Protein AF-A0A7J5WS96-F1 (afdb_monomer)

Secondary structure (DSSP, 8-state):
-PPPHHHHHHHHHHH-SS-HHHHHHHHHHHHHTT-S----TTHHHHHHHHHHHHTTHHHHHHHHHHHHHH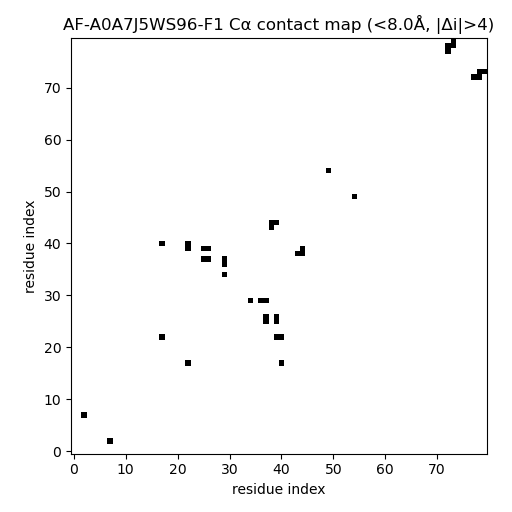HHHHHTTS--

pLDDT: mean 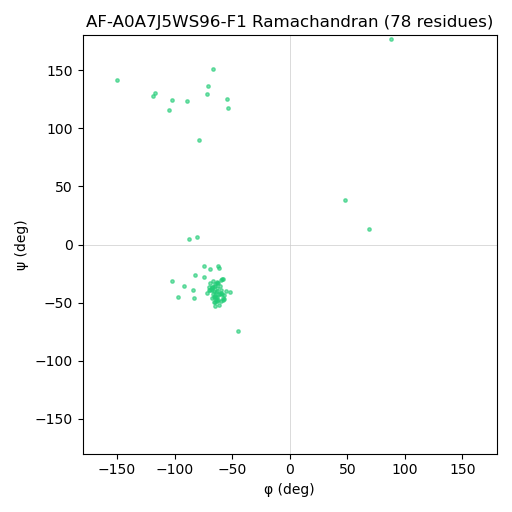81.45, std 11.34, range [46.44, 96.38]

Sequence (80 aa):
MGADTATVASLFDRIARSTPDKAAATILKGMDKKKARVLIGADARGFDFVARVIGPRYQDIAAPLTRAGYAVARRQGILK

Mean predicted aligned error: 11.61 Å

Foldseek 3Di:
DDDDVVVVVVVCVVPCPPDPVQQVVQVVVCVVVVPPDTQRDPVSVVVVVCCVVVPCVVCVPVVVVVVVVVVVCVVVVVDD

Radius of gyration: 23.69 Å; Cα contacts (8 Å, |Δi|>4): 20; chains: 1; bounding box: 45×30×62 Å

Solvent-accessible surface area (backbone atoms only — not comparable to full-atom values): 4828 Å² total; per-residue (Å²): 135,77,79,56,64,67,61,54,50,58,51,45,72,74,66,50,89,63,52,70,67,60,46,52,53,50,45,52,57,24,54,79,67,67,46,96,71,73,68,67,68,68,64,47,48,48,55,52,48,47,50,70,61,51,58,68,53,56,49,72,55,50,51,58,53,50,52,51,50,52,53,51,34,44,74,70,63,78,46,133

Structure (mmCIF, N/CA/C/O backbone):
data_AF-A0A7J5WS96-F1
#
_entry.id   AF-A0A7J5WS96-F1
#
loop_
_atom_site.group_PDB
_atom_site.id
_atom_site.type_symbol
_atom_site.label_atom_id
_atom_site.label_alt_id
_atom_site.label_comp_id
_atom_site.label_asym_id
_atom_site.label_entity_id
_atom_site.label_seq_id
_atom_site.pdbx_PDB_ins_code
_atom_site.Cartn_x
_atom_site.Cartn_y
_atom_site.Cartn_z
_atom_site.occupancy
_atom_site.B_iso_or_equiv
_atom_site.auth_seq_id
_atom_site.auth_comp_id
_atom_site.auth_asym_id
_atom_site.auth_atom_id
_atom_site.pdbx_PDB_model_num
ATOM 1 N N . MET A 1 1 ? 14.932 9.957 25.666 1.00 46.44 1 MET A N 1
ATOM 2 C CA . MET A 1 1 ? 13.935 11.009 25.952 1.00 46.44 1 MET A CA 1
ATOM 3 C C . MET A 1 1 ? 12.689 10.642 25.161 1.00 46.44 1 MET A C 1
ATOM 5 O O . MET A 1 1 ? 12.688 10.790 23.947 1.00 46.44 1 MET A O 1
ATOM 9 N N . GLY A 1 2 ? 11.731 9.966 25.803 1.00 57.03 2 GLY A N 1
ATOM 10 C CA . GLY A 1 2 ? 10.489 9.554 25.146 1.00 57.03 2 GLY A CA 1
ATOM 11 C C . GLY A 1 2 ? 9.634 10.785 24.881 1.00 57.03 2 GLY A C 1
ATOM 12 O O . GLY A 1 2 ? 9.568 11.661 25.741 1.00 57.03 2 GLY A O 1
ATOM 13 N N . ALA A 1 3 ? 9.041 10.882 23.693 1.00 60.56 3 ALA A N 1
ATOM 14 C CA . ALA A 1 3 ? 8.073 11.930 23.410 1.00 60.56 3 ALA A CA 1
ATOM 15 C C . ALA A 1 3 ? 6.966 11.871 24.472 1.00 60.56 3 ALA A C 1
ATOM 17 O O . ALA A 1 3 ? 6.391 10.808 24.710 1.00 60.56 3 ALA A O 1
ATOM 18 N N . ASP A 1 4 ? 6.727 12.999 25.136 1.00 76.19 4 ASP A N 1
ATOM 19 C CA . ASP A 1 4 ? 5.690 13.143 26.146 1.00 76.19 4 ASP A CA 1
ATOM 20 C C . ASP A 1 4 ? 4.338 12.700 25.560 1.00 76.19 4 ASP A C 1
ATOM 22 O O . ASP A 1 4 ? 3.859 13.241 24.561 1.00 76.19 4 ASP A O 1
ATOM 26 N N . THR A 1 5 ? 3.759 11.650 26.142 1.00 72.00 5 THR A N 1
ATOM 27 C CA . THR A 1 5 ? 2.565 10.970 25.609 1.00 72.00 5 THR A CA 1
ATOM 28 C C . THR A 1 5 ? 1.368 11.909 25.441 1.00 72.00 5 THR A C 1
ATOM 30 O O . THR A 1 5 ? 0.588 11.735 24.505 1.00 72.00 5 THR A O 1
ATOM 33 N N . ALA A 1 6 ? 1.264 12.952 26.272 1.00 74.06 6 ALA A N 1
ATOM 34 C CA . ALA A 1 6 ? 0.230 13.979 26.163 1.00 74.06 6 ALA A CA 1
ATOM 35 C C . ALA A 1 6 ? 0.428 14.878 24.927 1.00 74.06 6 ALA A C 1
ATOM 37 O O . ALA A 1 6 ? -0.523 15.202 24.208 1.00 74.06 6 ALA A O 1
ATOM 38 N N . THR A 1 7 ? 1.678 15.224 24.618 1.00 72.25 7 THR A N 1
ATOM 39 C CA . THR A 1 7 ? 2.039 15.948 23.392 1.00 72.25 7 THR A CA 1
ATOM 40 C C . THR A 1 7 ? 1.739 15.111 22.142 1.00 72.25 7 THR A C 1
ATOM 42 O O . THR A 1 7 ? 1.189 15.621 21.170 1.00 72.25 7 THR A O 1
ATOM 45 N N . VAL A 1 8 ? 2.015 13.803 22.173 1.00 68.81 8 VAL A N 1
ATOM 46 C CA . VAL A 1 8 ? 1.676 12.897 21.060 1.00 68.81 8 VAL A CA 1
ATOM 47 C C . VAL A 1 8 ? 0.159 12.779 20.875 1.00 68.81 8 VAL A C 1
ATOM 49 O O . VAL A 1 8 ? -0.307 12.871 19.743 1.00 68.81 8 VAL A O 1
ATOM 52 N N . ALA A 1 9 ? -0.615 12.639 21.956 1.00 69.81 9 ALA A N 1
ATOM 53 C CA . ALA A 1 9 ? -2.076 12.536 21.903 1.00 69.81 9 ALA A CA 1
ATOM 54 C C . ALA A 1 9 ? -2.737 13.800 21.324 1.00 69.81 9 ALA A C 1
ATOM 56 O O . ALA A 1 9 ? -3.536 13.714 20.395 1.00 69.81 9 ALA A O 1
ATOM 57 N N . SER A 1 10 ? -2.335 14.983 21.798 1.00 68.81 10 SER A N 1
ATOM 58 C CA . SER A 1 10 ? -2.867 16.264 21.304 1.00 68.81 10 SER A CA 1
ATOM 59 C C . SER A 1 10 ? -2.517 16.547 19.836 1.00 68.81 10 SER A C 1
ATOM 61 O O . SER A 1 10 ? -3.318 17.124 19.096 1.00 68.81 10 SER A O 1
ATOM 63 N N . LEU A 1 11 ? -1.336 16.115 19.379 1.00 64.81 11 LEU A N 1
ATOM 64 C CA . LEU A 1 11 ? -0.961 16.169 17.964 1.00 64.81 11 LEU A CA 1
ATOM 65 C C . LEU A 1 11 ? -1.768 15.164 17.130 1.00 64.81 11 LEU A C 1
ATOM 67 O O . LEU A 1 11 ? -2.155 15.480 16.005 1.00 64.81 11 LEU A O 1
ATOM 71 N N . PHE A 1 12 ? -2.070 13.988 17.682 1.00 61.56 12 PHE A N 1
ATOM 72 C CA . PHE A 1 12 ? -2.891 12.965 17.033 1.00 61.56 12 PHE A CA 1
ATOM 73 C C . PHE A 1 12 ? -4.328 13.449 16.800 1.00 61.56 12 PHE A C 1
ATOM 75 O O . PHE A 1 12 ? -4.831 13.337 15.679 1.00 61.56 12 PHE A O 1
ATOM 82 N N . ASP A 1 13 ? -4.937 14.082 17.807 1.00 65.69 13 ASP A N 1
ATOM 83 C CA . ASP A 1 13 ? -6.273 14.692 17.719 1.00 65.69 13 ASP A CA 1
ATOM 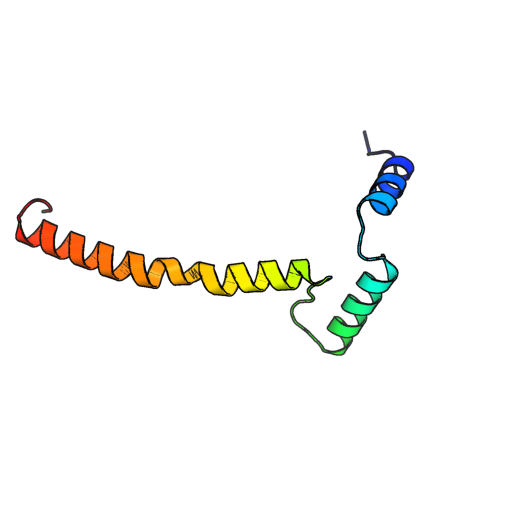84 C C . ASP A 1 13 ? -6.354 15.782 16.636 1.00 65.69 13 ASP A C 1
ATOM 86 O O . ASP A 1 13 ? -7.396 15.975 16.009 1.00 65.69 13 ASP A O 1
ATOM 90 N N . ARG A 1 14 ? -5.243 16.479 16.360 1.00 60.38 14 ARG A N 1
ATOM 91 C CA . ARG A 1 14 ? -5.155 17.518 15.317 1.00 60.38 14 ARG A CA 1
ATOM 92 C C . ARG A 1 14 ? -4.927 16.979 13.902 1.00 60.38 14 ARG A C 1
ATOM 94 O O . ARG A 1 14 ? -5.270 17.665 12.940 1.00 60.38 14 ARG A O 1
ATOM 101 N N . ILE A 1 15 ? -4.318 15.801 13.756 1.00 57.19 15 ILE A N 1
ATOM 102 C CA . ILE A 1 15 ? -3.844 15.269 12.463 1.00 57.19 15 ILE A CA 1
ATOM 103 C C . ILE A 1 15 ? -4.792 14.197 11.900 1.00 57.19 15 ILE A C 1
ATOM 105 O O . ILE A 1 15 ? -4.948 14.073 10.681 1.00 57.19 15 ILE A O 1
ATOM 109 N N . ALA A 1 16 ? -5.463 13.429 12.758 1.00 58.66 16 ALA A N 1
ATOM 110 C CA . ALA A 1 16 ? -6.272 12.293 12.339 1.00 58.66 16 ALA A CA 1
ATOM 111 C C . ALA A 1 16 ? -7.652 12.723 11.793 1.00 58.66 16 ALA A C 1
ATOM 113 O O . ALA A 1 16 ? -8.649 12.764 12.505 1.00 58.66 16 ALA A O 1
ATOM 114 N N . ARG A 1 17 ? -7.753 12.975 10.477 1.00 59.44 17 ARG A N 1
ATOM 115 C CA . ARG A 1 17 ? -9.056 13.171 9.788 1.00 59.44 17 ARG A CA 1
ATOM 116 C C . ARG A 1 17 ? -9.971 11.933 9.864 1.00 59.44 17 ARG A C 1
ATOM 118 O O . ARG A 1 17 ? -11.182 12.046 9.677 1.00 59.44 17 ARG A O 1
ATOM 125 N N . SER A 1 18 ? -9.401 10.753 10.122 1.00 64.50 18 SER A N 1
ATOM 126 C CA . SER A 1 18 ? -10.119 9.521 10.465 1.00 64.50 18 SER A CA 1
ATOM 127 C C . SER A 1 18 ? -10.016 9.287 11.967 1.00 64.50 18 SER A C 1
ATOM 129 O O . SER A 1 18 ? -8.909 9.182 12.484 1.00 64.50 18 SER A O 1
ATOM 131 N N . THR A 1 19 ? -11.146 9.143 12.658 1.00 74.81 19 THR A N 1
ATOM 132 C CA . THR A 1 19 ? -11.142 8.857 14.099 1.00 74.81 19 THR A CA 1
ATOM 133 C C . THR A 1 19 ? -10.564 7.460 14.387 1.00 74.81 19 THR A C 1
ATOM 135 O O . THR A 1 19 ? -10.711 6.560 13.544 1.00 74.81 19 THR A O 1
ATOM 138 N N . PRO A 1 20 ? -9.946 7.243 15.565 1.00 75.38 20 PRO A N 1
ATOM 139 C CA . PRO A 1 20 ? -9.463 5.927 15.990 1.00 75.38 20 PRO A CA 1
ATOM 140 C C . PRO A 1 20 ? -10.540 4.839 15.890 1.00 75.38 20 PRO A C 1
ATOM 142 O O . PRO A 1 20 ? -10.279 3.765 15.351 1.00 75.38 20 PRO A O 1
ATOM 145 N N . ASP A 1 21 ? -11.780 5.154 16.277 1.00 79.75 21 ASP A N 1
ATOM 146 C CA . ASP A 1 21 ? -12.913 4.223 16.197 1.00 79.75 21 ASP A CA 1
ATOM 147 C C . ASP A 1 21 ? -13.216 3.779 14.762 1.00 79.75 21 ASP A C 1
ATOM 149 O O . ASP A 1 21 ? -13.438 2.597 14.494 1.00 79.75 21 ASP A O 1
ATOM 153 N N . LYS A 1 22 ? -13.182 4.709 13.797 1.00 82.75 22 LYS A N 1
ATOM 154 C CA . LYS A 1 22 ? -13.406 4.387 12.377 1.00 82.75 22 LYS A CA 1
ATOM 155 C C . LYS A 1 22 ? -12.288 3.512 11.815 1.00 82.75 22 LYS A C 1
ATOM 157 O O . LYS A 1 22 ? -12.556 2.622 10.999 1.00 82.75 22 LYS A O 1
ATOM 162 N N . ALA A 1 23 ? -11.048 3.745 12.241 1.00 84.38 23 ALA A N 1
ATOM 163 C CA . ALA A 1 23 ? -9.912 2.915 11.861 1.00 84.38 23 ALA A CA 1
ATOM 164 C C . ALA A 1 23 ? -10.047 1.498 12.443 1.00 84.38 23 ALA A C 1
ATOM 166 O O . ALA A 1 23 ? -9.994 0.528 11.685 1.00 84.38 23 ALA A O 1
ATOM 167 N N . ALA A 1 24 ? -10.326 1.381 13.745 1.00 87.75 24 ALA A N 1
ATOM 168 C CA . ALA A 1 24 ? -10.546 0.107 14.426 1.00 87.75 24 ALA A CA 1
ATOM 169 C C . ALA A 1 24 ? -11.695 -0.690 13.788 1.00 87.75 24 ALA A C 1
ATOM 171 O O . ALA A 1 24 ? -11.516 -1.853 13.429 1.00 87.75 24 ALA A O 1
ATOM 172 N N . ALA A 1 25 ? -12.839 -0.051 13.527 1.00 89.50 25 ALA A N 1
ATOM 173 C CA . ALA A 1 25 ? -13.969 -0.682 12.845 1.00 89.50 25 ALA A CA 1
ATOM 174 C C . ALA A 1 25 ? -13.599 -1.190 11.438 1.00 89.50 25 ALA A C 1
ATOM 176 O O . ALA A 1 25 ? -14.022 -2.272 11.024 1.00 89.50 25 ALA A O 1
ATOM 177 N N . THR A 1 26 ? -12.782 -0.437 10.696 1.00 90.56 26 THR A N 1
ATOM 178 C CA . THR A 1 26 ? -12.311 -0.842 9.363 1.00 90.56 26 THR A CA 1
ATOM 179 C C . THR A 1 26 ? -11.373 -2.050 9.436 1.00 90.56 26 THR A C 1
ATOM 181 O O . THR A 1 26 ? -11.479 -2.950 8.600 1.00 90.56 26 THR A O 1
ATOM 184 N N . ILE A 1 27 ? -10.499 -2.100 10.446 1.00 90.50 27 ILE A N 1
ATOM 185 C CA . ILE A 1 27 ? -9.602 -3.234 10.713 1.00 90.50 27 ILE A CA 1
ATOM 186 C C . ILE A 1 27 ? -10.407 -4.476 11.083 1.00 90.50 27 ILE A C 1
ATOM 188 O O . ILE A 1 27 ? -10.260 -5.496 10.412 1.00 90.50 27 ILE A O 1
ATOM 192 N N . LEU A 1 28 ? -11.308 -4.382 12.065 1.00 94.69 28 LEU A N 1
ATOM 193 C CA . LEU A 1 28 ? -1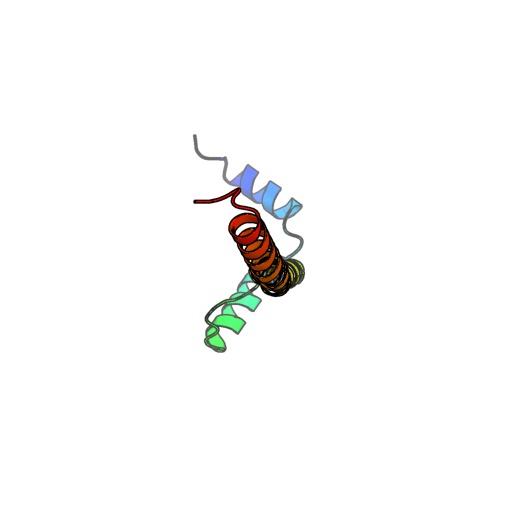2.147 -5.503 12.503 1.00 94.69 28 LEU A CA 1
ATOM 194 C C . LEU A 1 28 ? -12.976 -6.070 11.343 1.00 94.69 28 LEU A C 1
ATOM 196 O O . LEU A 1 28 ? -12.989 -7.277 11.115 1.00 94.69 28 LEU A O 1
ATOM 200 N N . LYS A 1 29 ? -13.575 -5.199 10.521 1.00 93.88 29 LYS A N 1
ATOM 201 C CA . LYS A 1 29 ? -14.291 -5.602 9.299 1.00 93.88 29 LYS A CA 1
ATOM 202 C C . LYS A 1 29 ? -13.378 -6.266 8.262 1.00 93.88 29 LYS A C 1
ATOM 204 O O . LYS A 1 29 ? -13.830 -7.091 7.471 1.00 93.88 29 LYS A O 1
ATOM 209 N N . GLY A 1 30 ? -12.113 -5.864 8.196 1.00 93.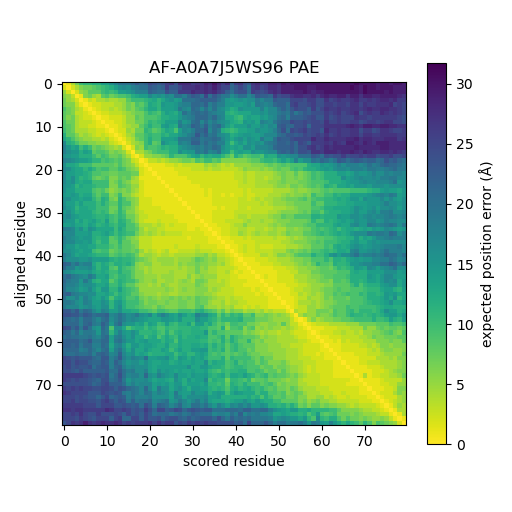31 30 GLY A N 1
ATOM 210 C CA . GLY A 1 30 ? -11.111 -6.484 7.334 1.00 93.31 30 GLY A CA 1
ATOM 211 C C . GLY A 1 30 ? -10.691 -7.870 7.822 1.00 93.31 30 GLY A C 1
ATOM 212 O O . GLY A 1 30 ? -10.586 -8.783 7.003 1.00 93.31 30 GLY A O 1
ATOM 213 N N . MET A 1 31 ? -10.513 -8.025 9.136 1.00 94.50 31 MET A N 1
ATOM 214 C CA . MET A 1 31 ? -10.182 -9.288 9.800 1.00 94.50 31 MET A CA 1
ATOM 215 C C . MET A 1 31 ? -11.302 -10.318 9.656 1.00 94.50 31 MET A C 1
ATOM 217 O O . MET A 1 31 ? -11.031 -11.440 9.241 1.00 94.50 31 MET A O 1
ATOM 221 N N . ASP A 1 32 ? -12.551 -9.920 9.913 1.00 96.38 32 ASP A N 1
ATOM 222 C CA . ASP A 1 32 ? -13.742 -10.766 9.735 1.00 96.38 32 ASP A CA 1
ATOM 223 C C . ASP A 1 32 ? -13.831 -11.317 8.301 1.00 96.38 32 ASP A C 1
ATOM 225 O O . ASP A 1 32 ? -14.051 -12.501 8.057 1.00 96.38 32 ASP A O 1
ATOM 229 N N . LYS A 1 33 ? -13.499 -10.468 7.322 1.00 95.50 33 LYS A N 1
ATOM 230 C CA . LYS A 1 33 ? -13.434 -10.832 5.900 1.00 95.50 33 LYS A CA 1
ATOM 231 C C . LYS A 1 33 ? -12.142 -11.542 5.486 1.00 95.50 33 LYS A C 1
ATOM 233 O O . LYS A 1 33 ? -11.929 -11.720 4.287 1.00 95.50 33 LYS A O 1
ATOM 238 N N . LYS A 1 34 ? -11.265 -11.894 6.433 1.00 94.25 34 LYS A N 1
ATOM 239 C CA . LYS A 1 34 ? -9.951 -12.527 6.209 1.00 94.25 34 LYS A CA 1
ATOM 240 C C . LYS A 1 34 ? -9.126 -11.834 5.120 1.00 94.25 34 LYS A C 1
ATOM 242 O O . LYS A 1 34 ? -8.460 -12.477 4.309 1.00 94.25 34 LYS A O 1
ATOM 247 N N . LYS A 1 35 ? -9.186 -10.502 5.059 1.00 92.25 35 LYS A N 1
ATOM 248 C CA . LYS A 1 35 ? -8.42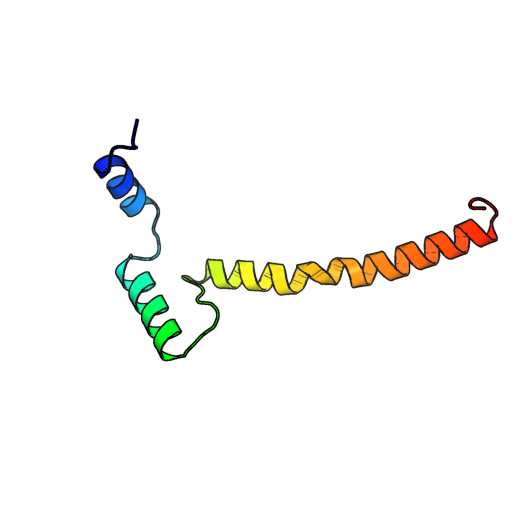3 -9.744 4.065 1.00 92.25 35 LYS A CA 1
ATOM 249 C C . LYS A 1 35 ? -6.940 -9.779 4.419 1.00 92.25 35 LYS A C 1
ATOM 251 O O . LYS A 1 35 ? -6.565 -9.376 5.512 1.00 92.25 35 LYS A O 1
ATOM 256 N N . ALA A 1 36 ? -6.095 -10.139 3.453 1.00 91.75 36 ALA A N 1
ATOM 257 C CA . ALA A 1 36 ? -4.636 -10.088 3.602 1.00 91.75 36 ALA A CA 1
ATOM 258 C C . ALA A 1 36 ? -4.093 -8.665 3.852 1.00 91.75 36 ALA A C 1
ATOM 260 O O . ALA A 1 36 ? -2.970 -8.498 4.317 1.00 91.75 36 ALA A O 1
ATOM 261 N N . ARG A 1 37 ? -4.881 -7.627 3.532 1.00 90.50 37 ARG A N 1
ATOM 262 C CA . ARG A 1 37 ? -4.531 -6.223 3.756 1.00 90.50 37 ARG A CA 1
ATOM 263 C C . ARG A 1 37 ? -5.774 -5.370 3.994 1.00 90.50 37 ARG A C 1
ATOM 265 O O . ARG A 1 37 ? -6.792 -5.540 3.317 1.00 90.50 37 ARG A O 1
ATOM 272 N N . VAL A 1 38 ? -5.665 -4.410 4.912 1.00 91.56 38 VAL A N 1
ATOM 273 C CA . VAL A 1 38 ? -6.702 -3.412 5.208 1.00 91.56 38 VAL A CA 1
ATOM 274 C C . VAL A 1 38 ? -6.156 -2.013 4.923 1.00 91.56 38 VAL A C 1
ATOM 276 O O . VAL A 1 38 ? -5.084 -1.656 5.397 1.00 91.56 38 VAL A O 1
ATOM 279 N N . LEU A 1 39 ? -6.891 -1.229 4.132 1.00 90.88 39 LEU A N 1
ATOM 280 C CA . LEU A 1 39 ? -6.558 0.156 3.789 1.00 90.88 39 LEU A CA 1
ATOM 281 C C . LEU A 1 39 ? -7.485 1.083 4.579 1.00 90.88 39 LEU A C 1
ATOM 283 O O . LEU A 1 39 ? -8.704 1.039 4.394 1.00 90.88 39 LEU A O 1
ATOM 287 N N . ILE A 1 40 ? -6.912 1.885 5.471 1.00 89.44 40 ILE A N 1
ATOM 288 C CA . ILE A 1 40 ? -7.654 2.810 6.333 1.00 89.44 40 ILE A CA 1
ATOM 289 C C . ILE A 1 40 ? -7.784 4.142 5.596 1.00 89.44 40 ILE A C 1
ATOM 291 O O . ILE A 1 40 ? -6.780 4.717 5.200 1.00 89.44 40 ILE A O 1
ATOM 295 N N . GLY A 1 41 ? -9.011 4.629 5.407 1.00 83.00 41 GLY A N 1
ATOM 296 C CA . GLY A 1 41 ? -9.256 5.880 4.682 1.00 83.00 41 GLY A CA 1
ATOM 297 C C . GLY A 1 41 ? -9.422 5.718 3.163 1.00 83.00 41 GLY A C 1
ATOM 298 O O . GLY A 1 41 ? -9.408 4.613 2.606 1.00 83.00 41 GLY A O 1
ATOM 299 N N . ALA A 1 42 ? -9.711 6.834 2.493 1.00 80.94 42 ALA A N 1
ATOM 300 C CA . ALA A 1 42 ? -9.896 6.905 1.037 1.00 80.94 42 ALA A CA 1
ATOM 301 C C . ALA A 1 42 ? -8.580 7.233 0.312 1.00 80.94 42 ALA A C 1
ATOM 303 O O . ALA A 1 42 ? -8.294 6.683 -0.748 1.00 80.94 42 ALA A O 1
ATOM 304 N N . ASP A 1 43 ? -7.756 8.062 0.937 1.00 77.19 43 ASP A N 1
ATOM 305 C CA . ASP A 1 43 ? -6.381 8.391 0.573 1.00 77.19 43 ASP A CA 1
ATOM 306 C C . ASP A 1 43 ? -5.482 7.152 0.496 1.00 77.19 43 ASP A C 1
ATOM 308 O O . ASP A 1 43 ? -4.824 6.944 -0.522 1.00 77.19 43 ASP A O 1
ATOM 312 N N . ALA A 1 44 ? -5.525 6.263 1.494 1.00 84.81 44 ALA A N 1
ATOM 313 C CA . ALA A 1 44 ? -4.747 5.022 1.465 1.00 84.81 44 ALA A CA 1
ATOM 314 C C . ALA A 1 44 ? -5.123 4.123 0.276 1.00 84.81 44 ALA A C 1
ATOM 316 O O . ALA A 1 44 ? -4.263 3.478 -0.321 1.00 84.81 44 ALA A O 1
ATOM 317 N N . ARG A 1 45 ? -6.410 4.101 -0.100 1.00 85.56 45 ARG A N 1
ATOM 318 C CA . ARG A 1 45 ? -6.879 3.398 -1.302 1.00 85.56 45 ARG A CA 1
ATOM 319 C C . ARG A 1 45 ? -6.394 4.069 -2.584 1.00 85.56 45 ARG A C 1
ATOM 321 O O . ARG A 1 45 ? -6.019 3.365 -3.514 1.00 85.56 45 ARG A O 1
ATOM 328 N N . GLY A 1 46 ? -6.370 5.400 -2.619 1.00 85.81 46 GLY A N 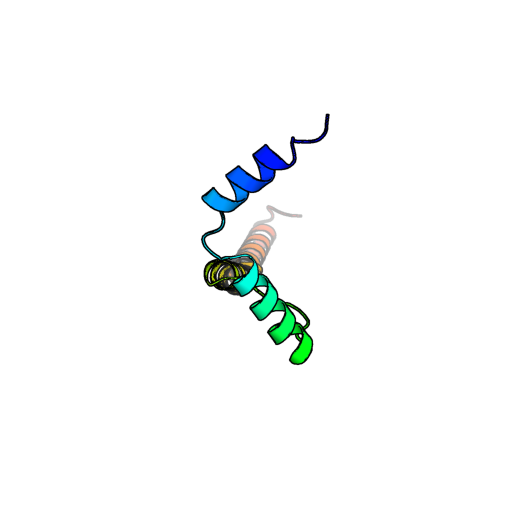1
ATOM 329 C CA . GLY A 1 46 ? -5.836 6.171 -3.740 1.00 85.81 46 GLY A CA 1
ATOM 330 C C . GLY A 1 46 ? -4.354 5.891 -3.981 1.00 85.81 46 GLY A C 1
ATOM 331 O O . GLY A 1 46 ? -3.980 5.511 -5.087 1.00 85.81 46 GLY A O 1
ATOM 332 N N . PHE A 1 47 ? -3.517 5.996 -2.947 1.00 85.88 47 PHE A N 1
ATOM 333 C CA . PHE A 1 47 ? -2.081 5.725 -3.071 1.00 85.88 47 PHE A CA 1
ATOM 334 C C . PHE A 1 47 ? -1.782 4.276 -3.450 1.00 85.88 47 PHE A C 1
ATOM 336 O O . PHE A 1 47 ? -0.927 4.032 -4.300 1.00 85.88 47 PHE A O 1
ATOM 343 N N . ASP A 1 48 ? -2.514 3.319 -2.875 1.00 87.50 48 ASP A N 1
ATOM 344 C CA . ASP A 1 48 ? -2.382 1.913 -3.252 1.00 87.50 48 ASP A CA 1
ATOM 345 C C . ASP A 1 48 ? -2.707 1.684 -4.734 1.00 87.50 48 ASP A C 1
ATOM 347 O O . ASP A 1 48 ? -1.982 0.992 -5.452 1.00 87.50 48 ASP A O 1
ATOM 351 N N . PHE A 1 49 ? -3.772 2.326 -5.216 1.00 87.62 49 PHE A N 1
ATOM 352 C CA . PHE A 1 49 ? -4.176 2.248 -6.611 1.00 87.62 49 PHE A CA 1
ATOM 353 C C . PHE A 1 49 ? -3.138 2.877 -7.541 1.00 87.62 49 PHE A C 1
ATOM 355 O O . PHE A 1 49 ? -2.765 2.266 -8.540 1.00 87.62 49 PHE A 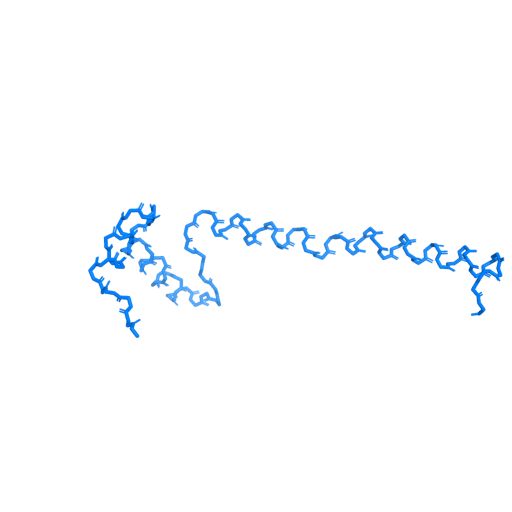O 1
ATOM 362 N N . VAL A 1 50 ? -2.620 4.057 -7.196 1.00 88.44 50 VAL A N 1
ATOM 363 C CA . VAL A 1 50 ? -1.570 4.738 -7.965 1.00 88.44 50 VAL A CA 1
ATOM 364 C C . VAL A 1 50 ? -0.319 3.869 -8.061 1.00 88.44 50 VAL A C 1
ATOM 366 O O . VAL A 1 50 ? 0.176 3.649 -9.163 1.00 88.44 50 VAL A O 1
ATOM 369 N N . ALA A 1 51 ? 0.156 3.311 -6.946 1.00 84.75 51 ALA A N 1
ATOM 370 C CA . ALA A 1 51 ? 1.320 2.428 -6.941 1.00 84.75 51 ALA A CA 1
ATOM 371 C C . ALA A 1 51 ? 1.103 1.188 -7.824 1.00 84.75 51 ALA A C 1
ATOM 373 O O . ALA A 1 51 ? 1.981 0.812 -8.600 1.00 84.75 51 ALA A O 1
ATOM 374 N N . ARG A 1 52 ? -0.091 0.588 -7.769 1.00 85.19 52 ARG A N 1
ATOM 375 C CA . ARG A 1 52 ? -0.453 -0.573 -8.593 1.00 85.19 52 ARG A CA 1
ATOM 376 C C . ARG A 1 52 ? -0.589 -0.236 -10.078 1.00 85.19 52 ARG A C 1
ATOM 378 O O . ARG A 1 52 ? -0.308 -1.084 -10.922 1.00 85.19 52 ARG A O 1
ATOM 385 N N . VAL A 1 53 ? -1.048 0.970 -10.405 1.00 83.94 53 VAL A N 1
ATOM 386 C CA . VAL A 1 53 ? -1.276 1.400 -11.787 1.00 83.94 53 VAL A CA 1
ATOM 387 C C . VAL A 1 53 ? 0.001 1.898 -12.442 1.00 83.94 53 VAL A C 1
ATOM 389 O O . VAL A 1 53 ? 0.251 1.515 -13.580 1.00 83.94 53 VAL A O 1
ATOM 392 N N . ILE A 1 54 ? 0.782 2.730 -11.755 1.00 84.88 54 ILE A N 1
ATOM 393 C CA . ILE A 1 54 ? 1.987 3.362 -12.300 1.00 84.88 54 ILE A CA 1
ATOM 394 C C . ILE A 1 54 ? 3.197 2.433 -12.191 1.00 84.88 54 ILE A C 1
ATOM 396 O O . ILE A 1 54 ? 3.978 2.371 -13.135 1.00 84.88 54 ILE A O 1
ATOM 400 N N . GLY A 1 55 ? 3.331 1.690 -11.086 1.00 81.12 55 GLY A N 1
ATOM 401 C CA . GLY A 1 55 ? 4.551 0.962 -10.718 1.00 81.12 55 GLY A CA 1
ATOM 402 C C . GLY A 1 55 ? 5.204 0.180 -11.866 1.00 81.12 55 GLY A C 1
ATOM 403 O O . GLY A 1 55 ? 6.224 0.626 -12.390 1.00 81.12 55 GLY A O 1
ATOM 404 N N . PRO A 1 56 ? 4.646 -0.965 -12.292 1.00 80.56 56 PRO A N 1
ATOM 405 C CA . PRO A 1 56 ? 5.253 -1.767 -13.353 1.00 80.56 56 PRO A CA 1
ATOM 406 C C . PRO A 1 56 ? 5.074 -1.156 -14.749 1.00 80.56 56 PRO A C 1
ATOM 408 O O . PRO A 1 56 ? 5.833 -1.473 -15.657 1.00 80.56 56 PRO A O 1
ATOM 411 N N . ARG A 1 57 ? 4.127 -0.230 -14.936 1.00 83.44 57 ARG A N 1
ATOM 412 C CA . ARG A 1 57 ? 3.801 0.308 -16.265 1.00 83.44 57 ARG A CA 1
ATOM 413 C C . ARG A 1 57 ? 4.886 1.180 -16.885 1.00 83.44 57 ARG A C 1
ATOM 415 O O . ARG A 1 57 ? 4.929 1.307 -18.103 1.00 83.44 57 ARG A O 1
ATOM 422 N N . TYR A 1 58 ? 5.799 1.747 -16.094 1.00 79.56 58 TYR A N 1
ATOM 423 C CA . TYR A 1 58 ? 6.981 2.397 -16.673 1.00 79.56 58 TYR A CA 1
ATOM 424 C C . TYR A 1 58 ? 7.853 1.396 -17.456 1.00 79.56 58 TYR A C 1
ATOM 426 O O . TYR A 1 58 ? 8.432 1.747 -18.485 1.00 79.56 58 TYR A O 1
ATOM 434 N N . GLN A 1 59 ? 7.910 0.133 -17.016 1.00 83.31 59 GLN A N 1
ATOM 435 C CA . GLN A 1 59 ? 8.678 -0.915 -17.692 1.00 83.31 59 GLN A CA 1
ATOM 436 C C . GLN A 1 59 ? 8.091 -1.256 -19.065 1.00 83.31 59 GLN A C 1
ATOM 438 O O . GLN A 1 59 ? 8.864 -1.528 -19.981 1.00 83.31 59 GLN A O 1
ATOM 443 N N . ASP A 1 60 ? 6.770 -1.149 -19.243 1.00 86.00 60 ASP A N 1
ATOM 444 C CA . ASP A 1 60 ? 6.093 -1.405 -20.524 1.00 86.00 60 ASP A CA 1
ATOM 445 C C . ASP A 1 60 ? 6.612 -0.497 -21.652 1.00 86.00 60 ASP A C 1
ATOM 447 O O . ASP A 1 60 ? 6.631 -0.897 -22.814 1.00 86.00 60 ASP A O 1
ATOM 451 N N . ILE A 1 61 ? 7.070 0.713 -21.314 1.00 84.56 61 ILE A N 1
ATOM 452 C CA . ILE A 1 61 ? 7.637 1.676 -22.270 1.00 84.56 61 ILE A CA 1
ATOM 453 C C . ILE A 1 61 ? 9.166 1.604 -22.270 1.00 84.56 61 ILE A C 1
ATOM 455 O O . ILE A 1 61 ? 9.797 1.573 -23.329 1.00 84.56 61 ILE A O 1
ATOM 459 N N . ALA A 1 62 ? 9.785 1.553 -21.089 1.00 87.62 62 ALA A N 1
ATOM 460 C CA . ALA A 1 62 ? 11.236 1.581 -20.965 1.00 87.62 62 ALA A CA 1
ATOM 461 C C . ALA A 1 62 ? 11.906 0.313 -21.523 1.00 87.62 62 ALA A C 1
ATOM 463 O O . ALA A 1 62 ? 12.960 0.410 -22.151 1.00 87.62 62 ALA A O 1
ATOM 464 N N . ALA A 1 63 ? 11.309 -0.870 -21.349 1.00 90.06 63 ALA A N 1
ATOM 465 C CA . ALA A 1 63 ? 11.866 -2.136 -21.826 1.00 90.06 63 ALA A CA 1
ATOM 466 C C . ALA A 1 63 ? 11.958 -2.238 -23.364 1.00 90.06 63 ALA A C 1
ATOM 468 O O . ALA A 1 63 ? 13.038 -2.564 -23.867 1.00 90.06 63 ALA A O 1
ATOM 469 N N . PRO A 1 64 ? 10.905 -1.949 -24.159 1.00 91.88 64 PRO A N 1
ATOM 470 C CA . PRO A 1 64 ? 11.032 -1.975 -25.616 1.00 91.88 64 PRO A CA 1
ATOM 471 C C . PRO A 1 64 ? 11.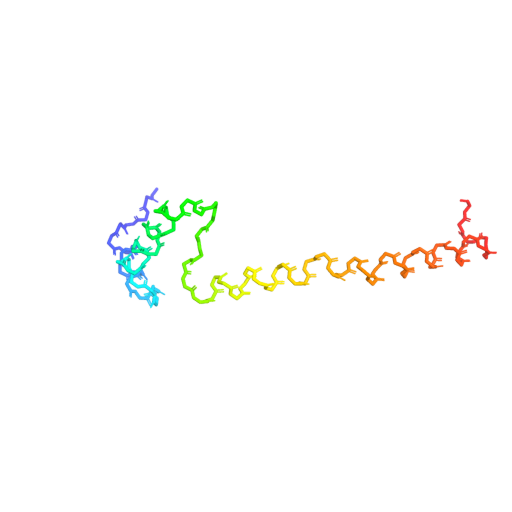943 -0.859 -26.134 1.00 91.88 64 PRO A C 1
ATOM 473 O O . PRO A 1 64 ? 12.722 -1.103 -27.055 1.00 91.88 64 PRO A O 1
ATOM 476 N N . LEU A 1 65 ? 11.902 0.330 -25.523 1.00 93.25 65 LEU A N 1
ATOM 477 C CA . LEU A 1 65 ? 12.745 1.462 -25.910 1.00 93.25 65 LEU A CA 1
ATOM 478 C C . LEU A 1 65 ? 14.233 1.154 -25.714 1.00 93.25 65 LEU A C 1
ATOM 480 O O . LEU A 1 65 ? 15.033 1.332 -26.632 1.00 93.25 65 LEU A O 1
ATOM 484 N N . THR A 1 66 ? 14.603 0.636 -24.542 1.00 92.25 66 THR A N 1
ATOM 485 C CA . THR A 1 66 ? 15.984 0.222 -24.262 1.00 92.25 66 THR A CA 1
ATOM 486 C C . THR A 1 66 ? 16.411 -0.917 -25.180 1.00 92.25 66 THR A C 1
ATOM 488 O O . THR A 1 66 ? 17.476 -0.835 -25.788 1.00 92.25 66 THR A O 1
ATOM 491 N N . ARG A 1 67 ? 15.572 -1.941 -25.380 1.00 90.62 67 ARG A N 1
ATOM 492 C CA . ARG A 1 67 ? 15.869 -3.053 -26.299 1.00 90.62 67 ARG A CA 1
ATOM 493 C C . ARG A 1 67 ? 16.100 -2.579 -27.738 1.00 90.62 67 ARG A C 1
ATOM 495 O O . ARG A 1 67 ? 17.033 -3.056 -28.386 1.00 90.62 67 ARG A O 1
ATOM 502 N N . ALA A 1 68 ? 15.289 -1.643 -28.230 1.00 92.06 68 ALA A N 1
ATOM 503 C CA . ALA A 1 68 ? 15.453 -1.045 -29.553 1.00 92.06 68 ALA A CA 1
ATOM 504 C C . ALA A 1 68 ? 16.744 -0.217 -29.640 1.00 92.06 68 ALA A C 1
ATOM 506 O O . ALA A 1 68 ? 17.517 -0.393 -30.581 1.00 92.06 68 ALA A O 1
ATOM 507 N N . GLY A 1 69 ? 17.028 0.610 -28.630 1.00 89.56 69 GLY A N 1
ATOM 508 C CA . GLY A 1 69 ? 18.265 1.388 -28.542 1.00 89.56 69 GLY A CA 1
ATOM 509 C C . GLY A 1 69 ? 19.518 0.508 -28.556 1.00 89.56 69 GLY A C 1
ATOM 510 O O . GLY A 1 69 ? 20.429 0.745 -29.347 1.00 89.56 69 GLY A O 1
ATOM 511 N N . TYR A 1 70 ? 19.536 -0.573 -27.770 1.00 90.56 70 TYR A N 1
ATOM 512 C CA . TYR A 1 70 ? 20.630 -1.550 -27.771 1.00 90.56 70 TYR A CA 1
ATOM 513 C C . TYR A 1 70 ? 20.781 -2.277 -29.115 1.00 90.56 70 TYR A C 1
ATOM 515 O O . TYR A 1 70 ? 21.903 -2.542 -29.551 1.00 90.56 70 TYR A O 1
ATOM 523 N N . ALA A 1 71 ? 19.677 -2.604 -29.795 1.00 88.12 71 ALA A N 1
ATOM 524 C CA . ALA A 1 71 ? 19.720 -3.228 -31.118 1.00 88.12 71 ALA A CA 1
ATOM 525 C C . ALA A 1 71 ? 20.313 -2.288 -32.182 1.00 88.12 71 ALA A C 1
ATOM 527 O O . ALA A 1 71 ? 21.110 -2.725 -33.014 1.00 88.12 71 ALA A O 1
ATOM 528 N N . VAL A 1 72 ? 19.970 -0.998 -32.129 1.00 87.56 72 VAL A N 1
ATOM 529 C CA . VAL A 1 72 ? 20.533 0.034 -33.011 1.00 87.56 72 VAL A CA 1
ATOM 530 C C . VAL A 1 72 ? 22.016 0.263 -32.708 1.00 87.56 72 VAL A C 1
ATOM 532 O O . VAL A 1 72 ? 22.831 0.250 -33.626 1.00 87.56 72 VAL A O 1
ATOM 535 N N . ALA A 1 73 ? 22.390 0.380 -31.433 1.00 85.69 73 ALA A N 1
ATOM 536 C CA . ALA A 1 73 ? 23.774 0.602 -31.020 1.00 85.69 73 ALA A CA 1
ATOM 537 C C . ALA A 1 73 ? 24.709 -0.574 -31.366 1.00 85.69 73 ALA A C 1
ATOM 539 O O . ALA A 1 73 ? 25.844 -0.342 -31.781 1.00 85.69 73 ALA A O 1
ATOM 540 N N . ARG A 1 74 ? 24.229 -1.829 -31.285 1.00 87.38 74 ARG A N 1
ATOM 541 C CA . ARG A 1 74 ? 24.970 -2.996 -31.804 1.00 87.38 74 ARG A CA 1
ATOM 542 C C . ARG A 1 74 ? 25.109 -2.971 -33.324 1.00 87.38 74 ARG A C 1
ATOM 544 O O . ARG A 1 74 ? 26.186 -3.256 -33.834 1.00 87.38 74 ARG A O 1
ATOM 551 N N . ARG A 1 75 ? 24.049 -2.614 -34.061 1.00 85.25 75 ARG A N 1
ATOM 552 C CA . ARG A 1 75 ? 24.105 -2.508 -35.533 1.00 85.25 75 ARG A CA 1
ATOM 553 C C . ARG A 1 75 ? 25.081 -1.438 -36.016 1.00 85.25 75 ARG A C 1
ATOM 555 O O . ARG A 1 75 ? 25.675 -1.615 -37.070 1.00 85.25 75 ARG A O 1
ATOM 562 N N . GLN A 1 76 ? 25.239 -0.354 -35.261 1.00 86.81 76 GLN A N 1
ATOM 563 C CA . GLN A 1 76 ? 26.180 0.720 -35.585 1.00 86.81 76 GLN A CA 1
ATOM 564 C C . GLN A 1 76 ? 27.597 0.494 -35.031 1.00 86.81 76 GLN A C 1
ATOM 566 O O . GLN A 1 76 ? 28.444 1.368 -35.172 1.00 86.81 76 GLN A O 1
ATOM 571 N N . GLY A 1 77 ? 27.877 -0.659 -34.406 1.00 82.75 77 GLY A N 1
ATOM 572 C CA . GLY A 1 77 ? 29.209 -0.987 -33.881 1.00 82.75 77 GLY A CA 1
ATOM 573 C C . GLY A 1 77 ? 29.652 -0.142 -32.679 1.00 82.75 77 GLY A C 1
ATOM 574 O O . GLY A 1 77 ? 30.824 -0.165 -32.318 1.00 82.75 77 GLY A O 1
ATOM 575 N N . ILE A 1 78 ? 28.726 0.595 -32.055 1.00 81.12 78 ILE A N 1
ATOM 576 C CA . ILE A 1 78 ? 28.976 1.444 -30.876 1.00 81.12 78 ILE A CA 1
ATOM 577 C C . ILE A 1 78 ? 29.147 0.579 -29.617 1.00 81.12 78 ILE A C 1
ATOM 579 O O . ILE A 1 78 ? 29.848 0.952 -28.679 1.00 81.12 78 ILE A O 1
ATOM 583 N N . LEU A 1 79 ? 28.514 -0.596 -29.602 1.00 64.50 79 LEU A N 1
ATOM 584 C CA . LEU A 1 79 ? 28.631 -1.602 -28.550 1.00 64.50 79 LEU A CA 1
ATOM 585 C C . LEU A 1 79 ? 29.233 -2.883 -29.141 1.00 64.50 79 LEU A C 1
ATOM 587 O O . LEU A 1 79 ? 28.764 -3.348 -30.181 1.00 64.50 79 LEU A O 1
ATOM 591 N N . LYS A 1 80 ? 30.266 -3.414 -28.477 1.00 62.78 80 LYS A N 1
ATOM 592 C CA . LYS A 1 80 ? 30.977 -4.648 -28.847 1.00 62.78 80 LYS A CA 1
ATOM 593 C C . LYS A 1 80 ? 30.201 -5.896 -28.433 1.00 62.78 80 LYS A C 1
ATOM 595 O O . LYS A 1 80 ? 29.627 -5.881 -27.322 1.00 62.78 80 LYS A O 1
#